Protein AF-0000000084545306 (afdb_homodimer)

Nearest PDB structures (foldseek):
  5b0b-assembly2_B  TM=5.142E-01  e=1.068E-02  Cannabis sativa
  6fxd-assembly1_A-2  TM=4.824E-01  e=6.429E-02  Pseudomonas fluorescens
  6czl-assembly1_F  TM=3.382E-01  e=2.808E-01  Medicago truncatula
  6u9d-assembly1_O  TM=5.603E-01  e=3.888E+00  Saccharomyces cerevisiae
  5ypw-assembly3_E  TM=4.973E-01  e=6.866E-02  Escherichia coli O157:H7

Solvent-accessible surface area (backbone atoms only — not comparable to full-atom values): 9246 Å² total; per-residue (Å²): 84,39,36,40,30,43,25,39,70,71,54,56,66,69,59,42,52,52,52,48,51,50,39,74,74,54,48,56,83,70,49,44,81,75,44,51,32,38,37,54,67,99,37,43,27,41,39,33,31,32,18,85,41,71,72,51,46,44,49,53,53,62,74,40,46,86,35,38,44,76,51,74,27,48,36,43,47,44,70,58,50,33,54,73,72,72,99,83,39,36,42,30,43,25,39,71,70,55,57,66,70,61,44,52,54,52,49,51,49,40,73,75,55,50,54,81,71,49,44,81,75,45,52,31,38,37,54,68,98,37,45,26,40,41,32,30,33,18,85,41,72,72,50,46,46,49,53,52,63,74,40,45,87,35,35,44,76,50,73,27,49,36,43,47,45,71,58,50,35,54,73,71,70,98

Structure (mmCIF, N/CA/C/O backbone):
data_AF-0000000084545306-model_v1
#
loop_
_entity.id
_entity.type
_entity.pdbx_description
1 polymer 'GYD family protein'
#
loop_
_atom_site.group_PDB
_atom_site.id
_atom_site.type_symbol
_atom_site.label_atom_id
_atom_site.label_alt_id
_atom_site.label_comp_id
_atom_site.label_asym_id
_atom_site.label_entity_id
_atom_site.label_seq_id
_atom_site.pdbx_PDB_ins_code
_atom_site.Cartn_x
_atom_site.Cartn_y
_atom_site.Cartn_z
_atom_site.occupancy
_atom_site.B_iso_or_equiv
_atom_site.auth_seq_id
_atom_site.auth_comp_id
_atom_site.auth_asym_id
_atom_site.auth_atom_id
_atom_site.pdbx_PDB_model_num
ATOM 1 N N . MET A 1 1 ? 14.352 4.738 -4.109 1 97.75 1 MET A N 1
ATOM 2 C CA . MET A 1 1 ? 12.977 5.23 -4.18 1 97.75 1 MET A CA 1
ATOM 3 C C . MET A 1 1 ? 11.992 4.133 -3.793 1 97.75 1 MET A C 1
ATOM 5 O O . MET A 1 1 ? 12.25 2.951 -4.02 1 97.75 1 MET A O 1
ATOM 9 N N . ILE A 1 2 ? 10.898 4.57 -3.139 1 98.81 2 ILE A N 1
ATOM 10 C CA . ILE A 1 2 ? 9.836 3.627 -2.799 1 98.81 2 ILE A CA 1
ATOM 11 C C . ILE A 1 2 ? 8.711 3.715 -3.83 1 98.81 2 ILE A C 1
ATOM 13 O O . ILE A 1 2 ? 8.344 4.809 -4.258 1 98.81 2 ILE A O 1
ATOM 17 N N . PHE A 1 3 ? 8.156 2.5 -4.223 1 98.81 3 PHE A N 1
ATOM 18 C CA . PHE A 1 3 ? 7.039 2.383 -5.156 1 98.81 3 PHE A CA 1
ATOM 19 C C . PHE A 1 3 ? 5.926 1.528 -4.562 1 98.81 3 PHE A C 1
ATOM 21 O O . PHE A 1 3 ? 6.191 0.555 -3.854 1 98.81 3 PHE A O 1
ATOM 28 N N . ILE A 1 4 ? 4.723 1.965 -4.863 1 98.94 4 ILE A N 1
ATOM 29 C CA . ILE A 1 4 ? 3.539 1.192 -4.496 1 98.94 4 ILE A CA 1
ATOM 30 C C . ILE A 1 4 ? 2.736 0.853 -5.75 1 98.94 4 ILE A C 1
ATOM 32 O O . ILE A 1 4 ? 2.27 1.749 -6.457 1 98.94 4 ILE A O 1
ATOM 36 N N . SER A 1 5 ? 2.572 -0.398 -6.008 1 98.75 5 SER A N 1
ATOM 37 C CA . SER A 1 5 ? 1.84 -0.855 -7.188 1 98.75 5 SER A CA 1
ATOM 38 C C . SER A 1 5 ? 0.522 -1.518 -6.797 1 98.75 5 SER A C 1
ATOM 40 O O . SER A 1 5 ? 0.513 -2.508 -6.062 1 98.75 5 SER A O 1
ATOM 42 N N . MET A 1 6 ? -0.543 -0.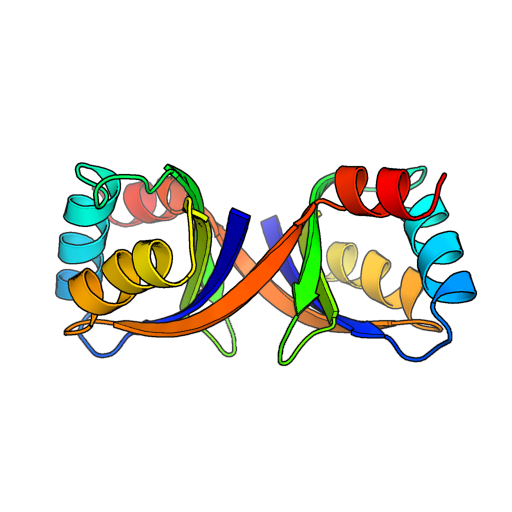914 -7.297 1 98.56 6 MET A N 1
ATOM 43 C CA . MET A 1 6 ? -1.831 -1.602 -7.293 1 98.56 6 MET A CA 1
ATOM 44 C C . MET A 1 6 ? -1.941 -2.559 -8.477 1 98.56 6 MET A C 1
ATOM 46 O O . MET A 1 6 ? -1.688 -2.172 -9.617 1 98.56 6 MET A O 1
ATOM 50 N N . ILE A 1 7 ? -2.4 -3.785 -8.227 1 98.56 7 ILE A N 1
ATOM 51 C CA . ILE A 1 7 ? -2.232 -4.832 -9.234 1 98.56 7 ILE A CA 1
ATOM 52 C C . ILE A 1 7 ? -3.574 -5.508 -9.5 1 98.56 7 ILE A C 1
ATOM 54 O O . ILE A 1 7 ? -4.332 -5.789 -8.57 1 98.56 7 ILE A O 1
ATOM 58 N N . LYS A 1 8 ? -3.865 -5.664 -10.742 1 98.44 8 LYS A N 1
ATOM 59 C CA . LYS A 1 8 ? -4.949 -6.535 -11.188 1 98.44 8 LYS A CA 1
ATOM 60 C C . LYS A 1 8 ? -4.402 -7.785 -11.875 1 98.44 8 LYS A C 1
ATOM 62 O O . LYS A 1 8 ? -3.498 -7.699 -12.703 1 98.44 8 LYS A O 1
ATOM 67 N N . PHE A 1 9 ? -5.004 -8.891 -11.508 1 98.19 9 PHE A N 1
ATOM 68 C CA . PHE A 1 9 ? -4.598 -10.133 -12.148 1 98.19 9 PHE A CA 1
ATOM 69 C C . PHE A 1 9 ? -5.281 -10.289 -13.508 1 98.19 9 PHE A C 1
ATOM 71 O O . PHE A 1 9 ? -6.469 -9.984 -13.648 1 98.19 9 PHE A O 1
ATOM 78 N N . LYS A 1 10 ? -4.52 -10.797 -14.461 1 97.12 10 LYS A N 1
ATOM 79 C CA . LYS A 1 10 ? -5.02 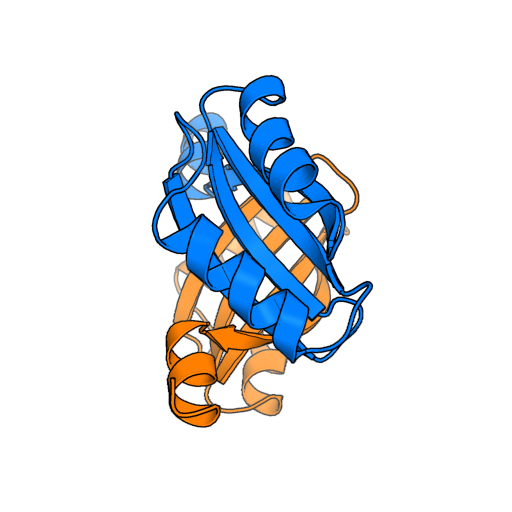-11.016 -15.82 1 97.12 10 LYS A CA 1
ATOM 80 C C . LYS A 1 10 ? -5.355 -12.492 -16.047 1 97.12 10 LYS A C 1
ATOM 82 O O . LYS A 1 10 ? -6.074 -12.836 -16.984 1 97.12 10 LYS A O 1
ATOM 87 N N . LYS A 1 11 ? -4.77 -13.367 -15.242 1 93.56 11 LYS A N 1
ATOM 88 C CA . LYS A 1 11 ? -4.863 -14.805 -15.477 1 93.56 11 LYS A CA 1
ATOM 89 C C . LYS A 1 11 ? -5.391 -15.531 -14.242 1 93.56 11 LYS A C 1
ATOM 91 O O . LYS A 1 11 ? -5.727 -14.898 -13.234 1 93.56 11 LYS A O 1
ATOM 96 N N . LYS A 1 12 ? -5.359 -16.859 -14.477 1 92.88 12 LYS A N 1
ATOM 97 C CA . LYS A 1 12 ? -5.844 -17.703 -13.383 1 92.88 12 LYS A CA 1
ATOM 98 C C . LYS A 1 12 ? -4.906 -17.641 -12.188 1 92.88 12 LYS A C 1
ATOM 100 O O . LYS A 1 12 ? -3.707 -17.406 -12.336 1 92.88 12 LYS A O 1
ATOM 105 N N . THR A 1 13 ? -5.453 -17.891 -11.062 1 92.19 13 THR A N 1
ATOM 106 C CA . THR A 1 13 ? -4.754 -17.812 -9.781 1 92.19 13 THR A CA 1
ATOM 107 C C . THR A 1 13 ? -3.471 -18.641 -9.82 1 92.19 13 THR A C 1
ATOM 109 O O . THR A 1 13 ? -2.432 -18.219 -9.32 1 92.19 13 THR A O 1
ATOM 112 N N . LYS A 1 14 ? -3.479 -19.828 -10.445 1 92.69 14 LYS A N 1
ATOM 113 C CA . LYS A 1 14 ? -2.301 -20.688 -10.5 1 92.69 14 LYS A CA 1
ATOM 114 C C . LYS A 1 14 ? -1.139 -20 -11.203 1 92.69 14 LYS A C 1
ATOM 116 O O . LYS A 1 14 ? 0.003 -20.062 -10.742 1 92.69 14 LYS A O 1
ATOM 121 N N . ASP A 1 15 ? -1.357 -19.328 -12.297 1 95.69 15 ASP A N 1
ATOM 122 C CA . ASP A 1 15 ? -0.329 -18.594 -13.031 1 95.69 15 ASP A CA 1
ATOM 123 C C . ASP A 1 15 ? 0.183 -17.406 -12.227 1 95.69 15 ASP A C 1
ATOM 125 O O . ASP A 1 15 ? 1.382 -17.125 -12.227 1 95.69 15 ASP A O 1
ATOM 129 N N . VAL A 1 16 ? -0.709 -16.734 -11.555 1 95.81 16 VAL A N 1
ATOM 130 C CA . VAL A 1 16 ? -0.362 -15.594 -10.727 1 95.81 16 VAL A CA 1
ATOM 131 C C . VAL A 1 16 ? 0.542 -16.047 -9.578 1 95.81 16 VAL A C 1
ATOM 133 O O . VAL A 1 16 ? 1.579 -15.43 -9.32 1 95.81 16 VAL A O 1
ATOM 136 N N . VAL A 1 17 ? 0.2 -17.125 -8.961 1 95.5 17 VAL A N 1
ATOM 137 C CA . VAL A 1 17 ? 0.96 -17.656 -7.828 1 95.5 17 VAL A CA 1
ATOM 138 C C . VAL A 1 17 ? 2.359 -18.047 -8.289 1 95.5 17 VAL A C 1
ATOM 140 O O . VAL A 1 17 ? 3.354 -17.719 -7.645 1 95.5 17 VAL A O 1
ATOM 143 N N . GLU A 1 18 ? 2.5 -18.703 -9.367 1 94.69 18 GLU A N 1
ATOM 144 C CA . GLU A 1 18 ? 3.787 -19.156 -9.891 1 94.69 18 GLU A CA 1
ATOM 145 C C . GLU A 1 18 ? 4.68 -17.969 -10.25 1 94.69 18 GLU A C 1
ATOM 147 O O . GLU A 1 18 ? 5.855 -17.938 -9.891 1 94.69 18 GLU A O 1
ATOM 152 N N . SER A 1 19 ? 4.148 -17.031 -10.938 1 95.56 19 SER A N 1
ATOM 153 C CA . SER A 1 19 ? 4.895 -15.828 -11.312 1 95.56 19 SER A CA 1
ATOM 154 C C . SER A 1 19 ? 5.328 -15.039 -10.078 1 95.56 19 SER A C 1
ATOM 156 O O . SER A 1 19 ? 6.473 -14.602 -9.984 1 95.56 19 SER A O 1
ATOM 158 N N . GLY A 1 20 ? 4.391 -14.883 -9.156 1 95.5 20 GLY A N 1
ATOM 159 C CA . GLY A 1 20 ? 4.719 -14.211 -7.91 1 95.5 20 GLY A CA 1
ATOM 160 C C . GLY A 1 20 ? 5.855 -14.875 -7.152 1 95.5 20 GLY A C 1
ATOM 161 O O . GLY A 1 20 ? 6.773 -14.195 -6.684 1 95.5 20 GLY A O 1
ATOM 162 N N . LYS A 1 21 ? 5.777 -16.172 -7.078 1 94.56 21 LYS A N 1
ATOM 163 C CA . LYS A 1 21 ? 6.82 -16.938 -6.395 1 94.56 21 LYS A CA 1
ATOM 164 C C . LYS A 1 21 ? 8.18 -16.688 -7.043 1 94.56 21 LYS A C 1
ATOM 166 O O . LYS A 1 21 ? 9.18 -16.484 -6.344 1 94.56 21 LYS A O 1
ATOM 171 N N . GLU A 1 22 ? 8.234 -16.812 -8.258 1 95.25 22 GLU A N 1
ATOM 172 C CA . GLU A 1 22 ? 9.477 -16.594 -8.992 1 95.25 22 GLU A CA 1
ATOM 173 C C . GLU A 1 22 ? 10.039 -15.203 -8.727 1 95.25 22 GLU A C 1
ATOM 175 O O . GLU A 1 22 ? 11.234 -15.039 -8.469 1 95.25 22 GLU A O 1
ATOM 180 N N . ILE A 1 23 ? 9.227 -14.172 -8.742 1 96.25 23 ILE A N 1
ATOM 181 C CA . ILE A 1 23 ? 9.641 -12.789 -8.562 1 96.25 23 ILE A CA 1
ATOM 182 C C . ILE A 1 23 ? 10.164 -12.586 -7.141 1 96.25 23 ILE A C 1
ATOM 184 O O . ILE A 1 23 ? 11.195 -11.945 -6.938 1 96.25 23 ILE A O 1
ATOM 188 N N . MET A 1 24 ? 9.453 -13.164 -6.172 1 94.5 24 MET A N 1
ATOM 189 C CA . MET A 1 24 ? 9.859 -13.016 -4.781 1 94.5 24 MET A CA 1
ATOM 190 C C . MET A 1 24 ? 11.203 -13.703 -4.531 1 94.5 24 MET A C 1
ATOM 192 O O . MET A 1 24 ? 12.008 -13.227 -3.729 1 94.5 24 MET A O 1
ATOM 196 N N . LYS A 1 25 ? 11.406 -14.781 -5.238 1 95.06 25 LYS A N 1
ATOM 197 C CA . LYS A 1 25 ? 12.648 -15.531 -5.082 1 95.06 25 LYS A CA 1
ATOM 198 C C . LYS A 1 25 ? 13.797 -14.844 -5.816 1 95.06 25 LYS A C 1
ATOM 200 O O . LYS A 1 25 ? 14.938 -14.836 -5.336 1 95.06 25 LYS A O 1
ATOM 205 N N . ASN A 1 26 ? 13.469 -14.297 -6.957 1 96.56 26 ASN A N 1
ATOM 206 C CA . ASN A 1 26 ? 14.469 -13.656 -7.809 1 96.56 26 ASN A CA 1
ATOM 207 C C . ASN A 1 26 ? 13.984 -12.297 -8.32 1 96.56 26 ASN A C 1
ATOM 209 O O . ASN A 1 26 ? 13.789 -12.117 -9.523 1 96.56 26 ASN A O 1
ATOM 213 N N . PRO A 1 27 ? 13.875 -11.352 -7.441 1 97.06 27 PRO A N 1
ATOM 214 C CA . PRO A 1 27 ? 13.445 -10.047 -7.941 1 97.06 27 PRO A CA 1
ATOM 215 C C . PRO A 1 27 ? 14.414 -9.461 -8.969 1 97.06 27 PRO A C 1
ATOM 217 O O . PRO A 1 27 ? 15.602 -9.797 -8.969 1 97.06 27 PRO A O 1
ATOM 220 N N . PRO A 1 28 ? 13.891 -8.648 -9.852 1 97.06 28 PRO A N 1
ATOM 221 C CA . PRO A 1 28 ? 14.828 -7.992 -10.766 1 97.06 28 PRO A CA 1
ATOM 222 C C . PRO A 1 28 ? 15.945 -7.246 -10.039 1 97.06 28 PRO A C 1
ATOM 224 O O . PRO A 1 28 ? 15.758 -6.812 -8.898 1 97.06 28 PRO A O 1
ATOM 227 N N . SER A 1 29 ? 17 -7.145 -10.734 1 95.56 29 SER A N 1
ATOM 228 C CA . SER A 1 29 ? 18.156 -6.48 -10.133 1 95.56 29 SER A CA 1
ATOM 229 C C . SER A 1 29 ? 17.797 -5.086 -9.641 1 95.56 29 SER A C 1
ATOM 231 O O . SER A 1 29 ? 17.125 -4.324 -10.344 1 95.56 29 SER A O 1
ATOM 233 N N . GLY A 1 30 ? 18.203 -4.801 -8.391 1 96.88 30 GLY A N 1
ATOM 234 C CA . GLY A 1 30 ? 18.016 -3.475 -7.82 1 96.88 30 GLY A CA 1
ATOM 235 C C . GLY A 1 30 ? 16.703 -3.324 -7.09 1 96.88 30 GLY A C 1
ATOM 236 O O . GLY A 1 30 ? 16.469 -2.328 -6.398 1 96.88 30 GLY A O 1
ATOM 237 N N . ILE A 1 31 ? 15.859 -4.34 -7.199 1 98.25 31 ILE A N 1
ATOM 238 C CA . ILE A 1 31 ? 14.547 -4.25 -6.562 1 98.25 31 ILE A CA 1
ATOM 239 C C . ILE A 1 31 ? 14.586 -4.938 -5.203 1 98.25 31 ILE A C 1
ATOM 241 O O . ILE A 1 31 ? 15.07 -6.066 -5.082 1 98.25 31 ILE A O 1
ATOM 245 N N . LYS A 1 32 ? 14.133 -4.246 -4.195 1 98.25 32 LYS A N 1
ATOM 246 C CA . LYS A 1 32 ? 13.922 -4.797 -2.859 1 98.25 32 LYS A CA 1
ATOM 247 C C . LYS A 1 32 ? 12.445 -4.793 -2.49 1 98.25 32 LYS A C 1
ATOM 249 O O . LYS A 1 32 ? 11.828 -3.729 -2.398 1 98.25 32 LYS A O 1
ATOM 254 N N . ILE A 1 33 ? 11.922 -5.938 -2.203 1 98 33 ILE A N 1
ATOM 255 C CA . ILE A 1 33 ? 10.516 -6.062 -1.838 1 98 33 ILE A CA 1
ATOM 256 C C . ILE A 1 33 ? 10.336 -5.703 -0.365 1 98 33 ILE A C 1
ATOM 258 O O . ILE A 1 33 ? 11.016 -6.25 0.503 1 98 33 ILE A O 1
ATOM 262 N N . VAL A 1 34 ? 9.461 -4.816 -0.085 1 97.44 34 VAL A N 1
ATOM 263 C CA . VAL A 1 34 ? 9.18 -4.359 1.271 1 97.44 34 VAL A CA 1
ATOM 264 C C . VAL A 1 34 ? 7.949 -5.082 1.813 1 97.44 34 VAL A C 1
ATOM 266 O O . VAL A 1 34 ? 7.918 -5.477 2.982 1 97.44 34 VAL A O 1
ATOM 269 N N . GLY A 1 35 ? 6.953 -5.242 0.936 1 97.06 35 GLY A N 1
ATOM 270 C CA . GLY A 1 35 ? 5.734 -5.934 1.332 1 97.06 35 GLY A CA 1
ATOM 271 C C . GLY A 1 35 ? 4.871 -6.344 0.153 1 97.06 35 GLY A C 1
ATOM 272 O O . GLY A 1 35 ? 4.785 -5.621 -0.842 1 97.06 35 GLY A O 1
ATOM 273 N N . THR A 1 36 ? 4.293 -7.465 0.238 1 98.06 36 THR A N 1
ATOM 274 C CA . THR A 1 36 ? 3.348 -7.965 -0.753 1 98.06 36 THR A CA 1
ATOM 275 C C . THR A 1 36 ? 2.059 -8.43 -0.084 1 98.06 36 THR A C 1
ATOM 277 O O . THR A 1 36 ? 2.098 -9.203 0.879 1 98.06 36 THR A O 1
ATOM 280 N N . TYR A 1 37 ? 0.978 -7.988 -0.676 1 98.5 37 TYR A N 1
ATOM 281 C CA . TYR A 1 37 ? -0.334 -8.25 -0.098 1 98.5 37 TYR A CA 1
ATOM 282 C C . TYR A 1 37 ? -1.327 -8.68 -1.173 1 98.5 37 TYR A C 1
ATOM 284 O O . TYR A 1 37 ? -1.322 -8.133 -2.281 1 98.5 37 TYR A O 1
ATOM 292 N N . TRP A 1 38 ? -2.182 -9.594 -0.812 1 98.5 38 TRP A N 1
ATOM 293 C CA . TRP A 1 38 ? -3.4 -9.852 -1.572 1 98.5 38 TRP A CA 1
ATOM 294 C C . TRP A 1 38 ? -4.574 -9.07 -0.994 1 98.5 38 TRP A C 1
ATOM 296 O O . TRP A 1 38 ? -4.707 -8.945 0.226 1 98.5 38 TRP A O 1
ATOM 306 N N . THR A 1 39 ? -5.441 -8.57 -1.87 1 98.44 39 THR A N 1
ATOM 307 C CA . THR A 1 39 ? -6.469 -7.672 -1.354 1 98.44 39 THR A CA 1
ATOM 308 C C . THR A 1 39 ? -7.844 -8.07 -1.88 1 98.44 39 THR A C 1
ATOM 310 O O . THR A 1 39 ? -7.949 -8.797 -2.867 1 98.44 39 THR A O 1
ATOM 313 N N . LEU A 1 40 ? -8.852 -7.664 -1.128 1 97.06 40 LEU A N 1
ATOM 314 C CA . LEU A 1 40 ? -10.234 -7.652 -1.577 1 97.06 40 LEU A CA 1
ATOM 315 C C . LEU A 1 40 ? -10.711 -6.227 -1.85 1 97.06 40 LEU A C 1
ATOM 317 O O . LEU A 1 40 ? -10.594 -5.355 -0.986 1 97.06 40 LEU A O 1
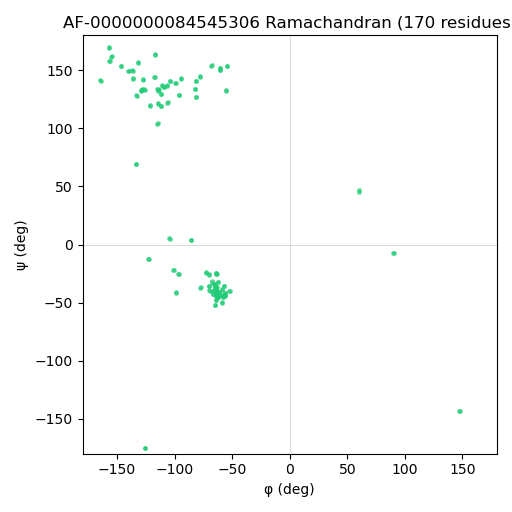ATOM 321 N N . GLY A 1 41 ? -11.133 -6 -3.061 1 94.69 41 GLY A N 1
ATOM 322 C CA . GLY A 1 41 ? -11.555 -4.664 -3.445 1 94.69 41 GLY A CA 1
ATOM 323 C C . GLY A 1 41 ? -11.281 -4.352 -4.906 1 94.69 41 GLY A C 1
ATOM 324 O O . GLY A 1 41 ? -11.391 -5.227 -5.766 1 94.69 41 GLY A O 1
ATOM 325 N N . LYS A 1 42 ? -10.914 -3.117 -5.125 1 95.81 42 LYS A N 1
ATOM 326 C CA . LYS A 1 42 ? -10.734 -2.658 -6.496 1 95.81 42 LYS A CA 1
ATOM 327 C C . LYS A 1 42 ? -9.547 -3.35 -7.156 1 95.81 42 LYS A C 1
ATOM 329 O O . LYS A 1 42 ? -9.531 -3.555 -8.375 1 95.81 42 LYS A O 1
ATOM 334 N N . PHE A 1 43 ? -8.555 -3.68 -6.391 1 98 43 PHE A N 1
ATOM 335 C CA . PHE A 1 43 ? -7.355 -4.359 -6.875 1 98 43 PHE A CA 1
ATOM 336 C C . PHE A 1 43 ? -7.211 -5.73 -6.227 1 98 43 PHE A C 1
ATOM 338 O O . PHE A 1 43 ? -7.875 -6.027 -5.234 1 98 43 PHE A O 1
ATOM 345 N N . ASP A 1 44 ? -6.375 -6.508 -6.832 1 98.38 44 ASP A N 1
ATOM 346 C CA . ASP A 1 44 ? -6.211 -7.879 -6.359 1 98.38 44 ASP A CA 1
ATOM 347 C C . ASP A 1 44 ? -4.996 -7.996 -5.441 1 98.38 44 ASP A C 1
ATOM 349 O O . ASP A 1 44 ? -4.945 -8.875 -4.582 1 98.38 44 ASP A O 1
ATOM 353 N N . ALA A 1 45 ? -4.07 -7.102 -5.637 1 98.62 45 ALA A N 1
ATOM 354 C CA . ALA A 1 45 ? -2.861 -7.113 -4.816 1 98.62 45 ALA A CA 1
ATOM 355 C C . ALA A 1 45 ? -2.236 -5.723 -4.742 1 98.62 45 ALA A C 1
ATOM 357 O O . ALA A 1 45 ? -2.561 -4.848 -5.551 1 98.62 45 ALA A O 1
ATOM 358 N N . VAL A 1 46 ? -1.411 -5.566 -3.781 1 98.81 46 VAL A N 1
ATOM 359 C CA . VAL A 1 46 ? -0.562 -4.387 -3.641 1 98.81 46 VAL A CA 1
ATOM 360 C C . VAL A 1 46 ? 0.869 -4.816 -3.322 1 98.81 46 VAL A C 1
ATOM 362 O O . VAL A 1 46 ? 1.093 -5.637 -2.428 1 98.81 46 VAL A O 1
ATOM 365 N N . TRP A 1 47 ? 1.793 -4.316 -4.074 1 98.75 47 TRP A N 1
ATOM 366 C CA . TRP A 1 47 ? 3.213 -4.523 -3.811 1 98.75 47 TRP A CA 1
ATOM 367 C C . TRP A 1 47 ? 3.898 -3.211 -3.445 1 98.75 47 TRP A C 1
ATOM 369 O O . TRP A 1 47 ? 3.658 -2.182 -4.082 1 98.75 47 TRP A O 1
ATOM 379 N N . ILE A 1 48 ? 4.652 -3.232 -2.412 1 98.81 48 ILE A N 1
ATOM 380 C CA . ILE A 1 48 ? 5.531 -2.141 -2.002 1 98.81 48 ILE A CA 1
ATOM 381 C C . ILE A 1 48 ? 6.988 -2.557 -2.176 1 98.81 48 ILE A C 1
ATOM 383 O O . ILE A 1 48 ? 7.398 -3.623 -1.711 1 98.81 48 ILE A O 1
ATOM 387 N N . TYR A 1 49 ? 7.773 -1.713 -2.842 1 98.75 49 TYR A N 1
ATOM 388 C CA . TYR A 1 49 ? 9.148 -2.115 -3.129 1 98.75 49 TYR A CA 1
ATOM 389 C C . TYR A 1 49 ? 10.031 -0.898 -3.352 1 98.75 49 TYR A C 1
ATOM 391 O O . TYR A 1 49 ? 9.539 0.203 -3.605 1 98.75 49 TYR A O 1
ATOM 399 N N . GLU A 1 50 ? 11.289 -1.18 -3.152 1 98.81 50 GLU A N 1
ATOM 400 C CA . GLU A 1 50 ? 12.305 -0.164 -3.414 1 98.81 50 GLU A CA 1
ATOM 401 C C . GLU A 1 50 ? 13.039 -0.441 -4.723 1 98.81 50 GLU A C 1
ATOM 403 O O . GLU A 1 50 ? 13.297 -1.597 -5.062 1 98.81 50 GLU A O 1
ATOM 408 N N . ALA A 1 51 ? 13.336 0.561 -5.461 1 98.69 51 ALA A N 1
ATOM 409 C CA . ALA A 1 51 ? 14.141 0.535 -6.684 1 98.69 51 ALA A CA 1
ATOM 410 C C . ALA A 1 51 ? 14.953 1.819 -6.832 1 98.69 51 ALA A C 1
ATOM 412 O O . ALA A 1 51 ? 14.531 2.883 -6.367 1 98.69 51 ALA A O 1
ATOM 413 N N . PRO A 1 52 ? 16.062 1.736 -7.523 1 98.31 52 PRO A N 1
ATOM 414 C CA . PRO A 1 52 ? 16.906 2.926 -7.641 1 98.31 52 PRO A CA 1
ATOM 415 C C . PRO A 1 52 ? 16.281 4.012 -8.516 1 98.31 52 PRO A C 1
ATOM 417 O O . PRO A 1 52 ? 16.625 5.191 -8.383 1 98.31 52 PRO A O 1
ATOM 420 N N . SER A 1 53 ? 15.367 3.652 -9.492 1 98.06 53 SER A N 1
ATOM 421 C CA . SER A 1 53 ? 14.742 4.586 -10.43 1 98.06 53 SER A CA 1
ATOM 422 C C . SER A 1 53 ? 13.43 4.035 -10.961 1 98.06 53 SER A C 1
ATOM 424 O O . SER A 1 53 ? 13.102 2.865 -10.75 1 98.06 53 SER A O 1
ATOM 426 N N . GLU A 1 54 ? 12.695 4.922 -11.633 1 97.69 54 GLU A N 1
ATOM 427 C CA . GLU A 1 54 ? 11.461 4.496 -12.297 1 97.69 54 GLU A CA 1
ATOM 428 C C . GLU A 1 54 ? 11.742 3.406 -13.328 1 97.69 54 GLU A C 1
ATOM 430 O O . GLU A 1 54 ? 10.945 2.484 -13.5 1 97.69 54 GLU A O 1
ATOM 435 N N . LYS A 1 55 ? 12.898 3.639 -13.992 1 97.25 55 LYS A N 1
ATOM 436 C CA . LYS A 1 55 ? 13.273 2.643 -14.992 1 97.25 55 LYS A CA 1
ATOM 437 C C . LYS A 1 55 ? 13.492 1.276 -14.352 1 97.25 55 LYS A C 1
ATOM 439 O O . LYS A 1 55 ? 13.047 0.257 -14.875 1 97.25 55 LYS A O 1
ATOM 444 N N . ASP A 1 56 ? 14.109 1.273 -13.219 1 98.19 56 ASP A N 1
ATOM 445 C CA . ASP A 1 56 ? 14.352 0.018 -12.516 1 98.19 56 ASP A CA 1
ATOM 446 C C . ASP A 1 56 ? 13.047 -0.566 -11.977 1 98.19 56 ASP A C 1
ATOM 448 O 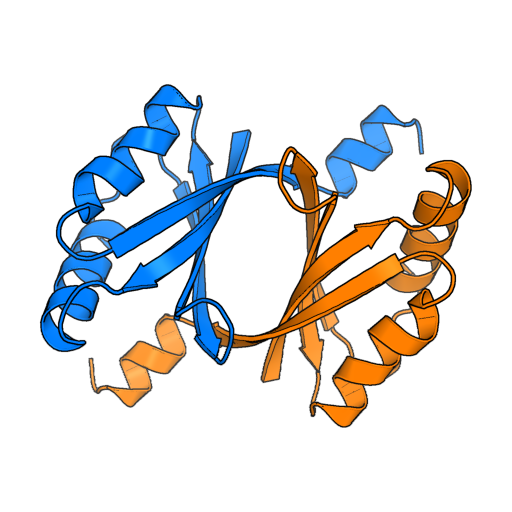O . ASP A 1 56 ? 12.852 -1.783 -11.984 1 98.19 56 ASP A O 1
ATOM 452 N N . ALA A 1 57 ? 12.172 0.294 -11.555 1 98.25 57 ALA A N 1
ATOM 453 C CA . ALA A 1 57 ? 10.875 -0.15 -11.062 1 98.25 57 ALA A CA 1
ATOM 454 C C . ALA A 1 57 ? 10.062 -0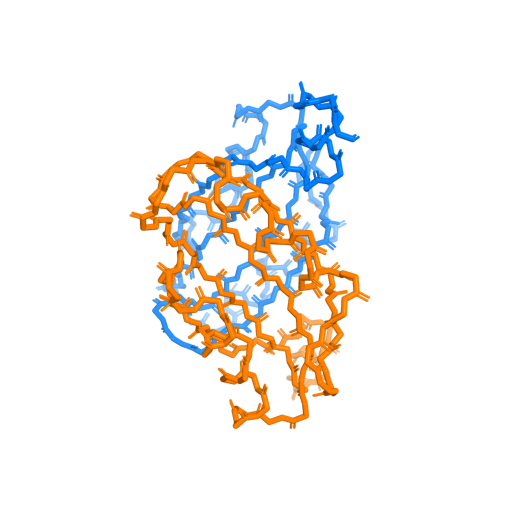.816 -12.164 1 98.25 57 ALA A C 1
ATOM 456 O O . ALA A 1 57 ? 9.352 -1.792 -11.922 1 98.25 57 ALA A O 1
ATOM 457 N N . MET A 1 58 ? 10.18 -0.295 -13.344 1 97.88 58 MET A N 1
ATOM 458 C CA . MET A 1 58 ? 9.398 -0.793 -14.477 1 97.88 58 MET A CA 1
ATOM 459 C C . MET A 1 58 ? 9.766 -2.238 -14.797 1 97.88 58 MET A C 1
ATOM 461 O O . MET A 1 58 ? 8.953 -2.984 -15.344 1 97.88 58 MET A O 1
ATOM 465 N N . LYS A 1 59 ? 11.031 -2.656 -14.422 1 97.69 59 LYS A N 1
ATOM 466 C CA . LYS A 1 59 ? 11.461 -4.027 -14.688 1 97.69 59 LYS A CA 1
ATOM 467 C C . LYS A 1 59 ? 10.516 -5.035 -14.047 1 97.69 59 LYS A C 1
ATOM 469 O O . LYS A 1 59 ? 10.258 -6.098 -14.609 1 97.69 59 LYS A O 1
ATOM 474 N N . LEU A 1 60 ? 10.016 -4.676 -12.906 1 98.06 60 LEU A N 1
ATOM 475 C CA . LEU A 1 60 ? 9.109 -5.562 -12.188 1 98.06 60 LEU A CA 1
ATOM 476 C C . LEU A 1 60 ? 7.82 -5.773 -12.969 1 98.06 60 LEU A C 1
ATOM 478 O O . LEU A 1 60 ? 7.398 -6.914 -13.18 1 98.06 60 LEU A O 1
ATOM 482 N N . SER A 1 61 ? 7.164 -4.676 -13.391 1 97.5 61 SER A N 1
ATOM 483 C CA . SER A 1 61 ? 5.906 -4.777 -14.125 1 97.5 61 SER A CA 1
ATOM 484 C C . SER A 1 61 ? 6.109 -5.461 -15.477 1 97.5 61 SER A C 1
ATOM 486 O O . SER A 1 61 ? 5.227 -6.184 -15.945 1 97.5 61 SER A O 1
ATOM 488 N N . VAL A 1 62 ? 7.301 -5.195 -16.125 1 97.19 62 VAL A N 1
ATOM 489 C CA . VAL A 1 62 ? 7.605 -5.844 -17.391 1 97.19 62 VAL A CA 1
ATOM 490 C C . VAL A 1 62 ? 7.727 -7.355 -17.188 1 97.19 62 VAL A C 1
ATOM 492 O O . VAL A 1 62 ? 7.156 -8.141 -17.938 1 97.19 62 VAL A O 1
ATOM 495 N N . MET A 1 63 ? 8.422 -7.746 -16.109 1 97.06 63 MET A N 1
ATOM 496 C CA . MET A 1 63 ? 8.641 -9.156 -15.797 1 97.06 63 MET A CA 1
ATOM 497 C C . MET A 1 63 ? 7.316 -9.867 -15.531 1 97.06 63 MET A C 1
ATOM 499 O O . MET A 1 63 ? 7.148 -11.031 -15.906 1 97.06 63 MET A O 1
ATOM 503 N N . ALA A 1 64 ? 6.367 -9.172 -14.992 1 97.31 64 ALA A N 1
ATOM 504 C CA . ALA A 1 64 ? 5.121 -9.797 -14.555 1 97.31 64 ALA A CA 1
ATOM 505 C C . ALA A 1 64 ? 3.984 -9.484 -15.523 1 97.31 64 ALA A C 1
ATOM 507 O O . ALA A 1 64 ? 2.828 -9.836 -15.273 1 97.31 64 ALA A O 1
ATOM 508 N N . SER A 1 65 ? 4.207 -8.844 -16.625 1 96.94 65 SER A N 1
ATOM 509 C CA . SER A 1 65 ? 3.23 -8.18 -17.484 1 96.94 65 SER A CA 1
ATOM 510 C C . SER A 1 65 ? 2.252 -9.188 -18.078 1 96.94 65 SER A C 1
ATOM 512 O O . SER A 1 65 ? 1.133 -8.82 -18.453 1 96.94 65 SER A O 1
ATOM 514 N N . GLU A 1 66 ? 2.59 -10.438 -18.203 1 97.12 66 GLU A N 1
ATOM 515 C CA . GLU A 1 66 ? 1.718 -11.445 -18.797 1 97.12 66 GLU A CA 1
ATOM 516 C C . GLU A 1 66 ? 0.567 -11.805 -17.859 1 97.12 66 GLU A C 1
ATOM 518 O O . GLU A 1 66 ? -0.519 -12.172 -18.328 1 97.12 66 GLU A O 1
ATOM 523 N N . VAL A 1 67 ? 0.818 -11.57 -16.578 1 97.94 67 VAL A N 1
ATOM 524 C CA . VAL A 1 67 ? -0.143 -12.172 -15.664 1 97.94 67 VAL A CA 1
ATOM 525 C C . VAL A 1 67 ? -0.757 -11.094 -14.773 1 97.94 67 VAL A C 1
ATOM 527 O O . VAL A 1 67 ? -1.762 -11.336 -14.102 1 97.94 67 VAL A O 1
ATOM 530 N N . MET A 1 68 ? -0.156 -9.961 -14.805 1 98.19 68 MET A N 1
ATOM 531 C CA . MET A 1 68 ? -0.602 -8.891 -13.914 1 98.19 68 MET A CA 1
ATOM 532 C C . MET A 1 68 ? -0.592 -7.543 -14.641 1 98.19 68 MET A C 1
ATOM 534 O O . MET A 1 68 ? 0.261 -7.301 -15.492 1 98.19 68 MET A O 1
ATOM 538 N N . ARG A 1 69 ? -1.488 -6.656 -14.266 1 98.19 69 ARG A N 1
ATOM 539 C CA . ARG A 1 69 ? -1.504 -5.254 -14.664 1 98.19 69 ARG A CA 1
ATOM 540 C C . ARG A 1 69 ? -1.183 -4.348 -13.477 1 98.19 69 ARG A C 1
ATOM 542 O O . ARG A 1 69 ? -1.719 -4.535 -12.383 1 98.19 69 ARG A O 1
ATOM 549 N N . PHE A 1 70 ? -0.341 -3.363 -13.75 1 98.19 70 PHE A N 1
ATOM 550 C CA . PHE A 1 70 ? 0.184 -2.529 -12.68 1 98.19 70 PHE A CA 1
ATOM 551 C C . PHE A 1 70 ? -0.315 -1.096 -12.812 1 98.19 70 PHE A C 1
ATOM 553 O O . PHE A 1 70 ? -0.336 -0.541 -13.914 1 98.19 70 PHE A O 1
ATOM 560 N N . GLN A 1 71 ? -0.754 -0.53 -11.75 1 97.94 71 GLN A N 1
ATOM 561 C CA . GLN A 1 71 ? -0.829 0.911 -11.531 1 97.94 71 GLN A CA 1
ATOM 562 C C . GLN A 1 71 ? 0.105 1.349 -10.406 1 97.94 71 GLN A C 1
ATOM 564 O O . GLN A 1 71 ? -0.185 1.126 -9.227 1 97.94 71 GLN A O 1
ATOM 569 N N . THR A 1 72 ? 1.218 1.953 -10.797 1 98.44 72 THR A N 1
ATOM 570 C CA . THR A 1 72 ? 2.301 2.203 -9.852 1 98.44 72 THR A CA 1
ATOM 571 C C . THR A 1 72 ? 2.375 3.686 -9.492 1 98.44 72 THR A C 1
ATOM 573 O O . THR A 1 72 ? 2.246 4.547 -10.367 1 98.44 72 THR A O 1
ATOM 576 N N . MET A 1 73 ? 2.561 3.941 -8.234 1 98.5 73 MET A N 1
ATOM 577 C CA . MET A 1 73 ? 2.826 5.281 -7.715 1 98.5 73 MET A CA 1
ATOM 578 C C . MET A 1 73 ? 4.199 5.348 -7.051 1 98.5 73 MET A C 1
ATOM 580 O O . MET A 1 73 ? 4.633 4.387 -6.418 1 98.5 73 MET A O 1
ATOM 584 N N . THR A 1 74 ? 4.848 6.5 -7.215 1 98.5 74 THR A N 1
ATOM 585 C CA . THR A 1 74 ? 6.031 6.75 -6.402 1 98.5 74 THR A CA 1
ATOM 586 C C . THR A 1 74 ? 5.641 7.172 -4.988 1 98.5 74 THR A C 1
ATOM 588 O O . THR A 1 74 ? 4.648 7.875 -4.797 1 98.5 74 THR A O 1
ATOM 591 N N . ALA A 1 75 ? 6.457 6.73 -4.016 1 98.69 75 ALA A N 1
ATOM 592 C CA . ALA A 1 75 ? 6.109 6.973 -2.617 1 98.69 75 ALA A CA 1
ATOM 593 C C . ALA A 1 75 ? 7.328 7.43 -1.818 1 98.69 75 ALA A C 1
ATOM 595 O O . ALA A 1 75 ? 8.461 7.078 -2.146 1 98.69 75 ALA A O 1
ATOM 596 N N . VAL A 1 76 ? 7.074 8.219 -0.838 1 98.31 76 VAL A N 1
ATOM 597 C CA . VAL A 1 76 ? 8.047 8.641 0.165 1 98.31 76 VAL A CA 1
ATOM 598 C C . VAL A 1 76 ? 7.512 8.336 1.562 1 98.31 76 VAL A C 1
ATOM 600 O O . VAL A 1 76 ? 6.34 8.594 1.854 1 98.31 76 VAL A O 1
ATOM 603 N N . SER A 1 77 ? 8.398 7.73 2.4 1 97.5 77 SER A N 1
ATOM 604 C CA . SER A 1 77 ? 7.938 7.418 3.75 1 97.5 77 SER A CA 1
ATOM 605 C C . SER A 1 77 ? 7.52 8.68 4.496 1 97.5 77 SER A C 1
ATOM 607 O O . SER A 1 77 ? 8.086 9.758 4.277 1 97.5 77 SER A O 1
ATOM 609 N N . ARG A 1 78 ? 6.594 8.5 5.371 1 95.06 78 ARG A N 1
ATOM 610 C CA . ARG A 1 78 ? 6.176 9.633 6.191 1 95.06 78 ARG A CA 1
ATOM 611 C C . ARG A 1 78 ? 7.363 10.234 6.934 1 95.06 78 ARG A C 1
ATOM 613 O O . ARG A 1 78 ? 7.508 11.461 6.988 1 95.06 78 ARG A O 1
ATOM 620 N N . ASP A 1 79 ? 8.203 9.414 7.492 1 94.44 79 ASP A N 1
ATOM 621 C CA . ASP A 1 79 ? 9.359 9.898 8.234 1 94.44 79 ASP A CA 1
ATOM 622 C C . ASP A 1 79 ? 10.227 10.805 7.363 1 94.44 79 ASP A C 1
ATOM 624 O O . ASP A 1 79 ? 10.664 11.875 7.812 1 94.44 79 ASP A O 1
ATOM 628 N N . ASP A 1 80 ? 10.414 10.43 6.148 1 95.94 80 ASP A N 1
ATOM 629 C CA . ASP A 1 80 ? 11.227 11.227 5.238 1 95.94 80 ASP A CA 1
ATOM 630 C C . ASP A 1 80 ? 10.531 12.539 4.883 1 95.94 80 ASP A C 1
ATOM 632 O O . ASP A 1 80 ? 11.18 13.586 4.773 1 95.94 80 ASP A O 1
ATOM 636 N N . VAL A 1 81 ? 9.219 12.461 4.68 1 95.31 81 VAL A N 1
ATOM 637 C CA . VAL A 1 81 ? 8.469 13.672 4.352 1 95.31 81 VAL A CA 1
ATOM 638 C C . VAL A 1 81 ? 8.523 14.648 5.523 1 95.31 81 VAL A C 1
ATOM 640 O O . VAL A 1 81 ? 8.695 15.852 5.328 1 95.31 81 VAL A O 1
ATOM 643 N N . MET A 1 82 ? 8.422 14.117 6.711 1 92.94 82 MET A N 1
ATOM 644 C CA . MET A 1 82 ? 8.461 14.969 7.895 1 92.94 82 MET A CA 1
ATOM 645 C C . MET A 1 82 ? 9.82 15.664 8.016 1 92.94 82 MET A C 1
ATOM 647 O O . MET A 1 82 ? 9.891 16.828 8.398 1 92.94 82 MET A O 1
ATOM 651 N N . LYS A 1 83 ? 10.812 14.992 7.688 1 94.5 83 LYS A N 1
ATOM 652 C CA . LYS A 1 83 ? 12.148 15.594 7.684 1 94.5 83 LYS A CA 1
ATOM 653 C C . LYS A 1 83 ? 12.234 16.734 6.668 1 94.5 83 LYS A C 1
ATOM 655 O O . LYS A 1 83 ? 12.844 17.766 6.938 1 94.5 83 LYS A O 1
ATOM 660 N N . LEU A 1 84 ? 11.586 16.453 5.508 1 91.44 84 LEU A N 1
ATOM 661 C CA . LEU A 1 84 ? 11.594 17.438 4.434 1 91.44 84 LEU A CA 1
ATOM 662 C C . LEU A 1 84 ? 10.852 18.703 4.848 1 91.44 84 LEU A C 1
ATOM 664 O O . LEU A 1 84 ? 11.227 19.812 4.441 1 91.44 84 LEU A O 1
ATOM 668 N N . LEU A 1 85 ? 9.773 18.5 5.594 1 90.06 85 LEU A N 1
ATOM 669 C CA . LEU A 1 85 ? 8.93 19.609 6 1 90.06 85 LEU A CA 1
ATOM 670 C C . LEU A 1 85 ? 9.453 20.266 7.277 1 90.06 85 LEU A C 1
ATOM 672 O O . LEU A 1 85 ? 8.898 21.25 7.75 1 90.06 85 LEU A O 1
ATOM 676 N N . ASP A 1 86 ? 10.617 19.812 7.809 1 81.5 86 ASP A N 1
ATOM 677 C CA . ASP A 1 86 ? 11.266 20.297 9.023 1 81.5 86 ASP A CA 1
ATOM 678 C C . ASP A 1 86 ? 10.359 20.109 10.234 1 81.5 86 ASP A C 1
ATOM 680 O O . ASP A 1 86 ? 10.172 21.047 11.023 1 81.5 86 ASP A O 1
ATOM 684 N N . TYR A 1 87 ? 9.844 18.984 10.25 1 72.5 87 TYR A N 1
ATOM 685 C CA . TYR A 1 87 ? 9.039 18.594 11.406 1 72.5 87 TYR A CA 1
ATOM 686 C C . TYR A 1 87 ? 9.789 17.609 12.289 1 72.5 87 TYR A C 1
ATOM 688 O O . TYR A 1 87 ? 10.633 16.844 11.805 1 72.5 87 TYR A O 1
ATOM 696 N N . MET B 1 1 ? -6.48 -8.258 11.414 1 97.69 1 MET B N 1
ATOM 697 C CA . MET B 1 1 ? -6.66 -8.055 9.977 1 97.69 1 MET B CA 1
ATOM 698 C C . MET B 1 1 ? -5.789 -6.91 9.469 1 97.69 1 MET B C 1
ATOM 700 O O . MET B 1 1 ? -5.52 -5.961 10.211 1 97.69 1 MET B O 1
ATOM 704 N N . ILE B 1 2 ? -5.312 -7.074 8.211 1 98.81 2 ILE B N 1
ATOM 705 C CA . ILE B 1 2 ? -4.543 -6.004 7.59 1 98.81 2 ILE B CA 1
ATOM 706 C C . ILE B 1 2 ? -5.441 -5.199 6.648 1 98.81 2 ILE B C 1
ATOM 708 O O . ILE B 1 2 ? -6.258 -5.773 5.922 1 98.81 2 ILE B O 1
ATOM 712 N N . PHE B 1 3 ? -5.262 -3.814 6.68 1 98.81 3 PHE B N 1
ATOM 713 C CA . PHE B 1 3 ? -5.984 -2.885 5.816 1 98.81 3 PHE B CA 1
ATOM 714 C C . PHE B 1 3 ? -5.02 -1.97 5.078 1 98.81 3 PHE B C 1
ATOM 716 O O . PHE B 1 3 ? -3.994 -1.562 5.629 1 98.81 3 PHE B O 1
ATOM 723 N N . ILE B 1 4 ? -5.383 -1.721 3.852 1 98.88 4 ILE B N 1
ATOM 724 C CA . ILE B 1 4 ? -4.652 -0.75 3.043 1 98.88 4 ILE B CA 1
ATOM 725 C C . ILE B 1 4 ? -5.602 0.356 2.586 1 98.88 4 ILE B C 1
ATOM 727 O O . ILE B 1 4 ? -6.578 0.093 1.881 1 98.88 4 ILE B O 1
ATOM 731 N N . SER B 1 5 ? -5.32 1.561 2.955 1 98.75 5 SER B N 1
ATOM 732 C CA . SER B 1 5 ? -6.152 2.705 2.602 1 98.75 5 SER B CA 1
ATOM 733 C C . SER B 1 5 ? -5.441 3.629 1.621 1 98.75 5 SER B C 1
ATOM 735 O O . SER B 1 5 ? -4.363 4.148 1.921 1 98.75 5 SER B O 1
ATOM 737 N N . MET B 1 6 ? -6.066 3.77 0.469 1 98.56 6 MET B N 1
ATOM 738 C CA . MET B 1 6 ? -5.695 4.855 -0.432 1 98.56 6 MET B CA 1
ATOM 739 C C . MET B 1 6 ? -6.371 6.16 -0.015 1 98.56 6 MET 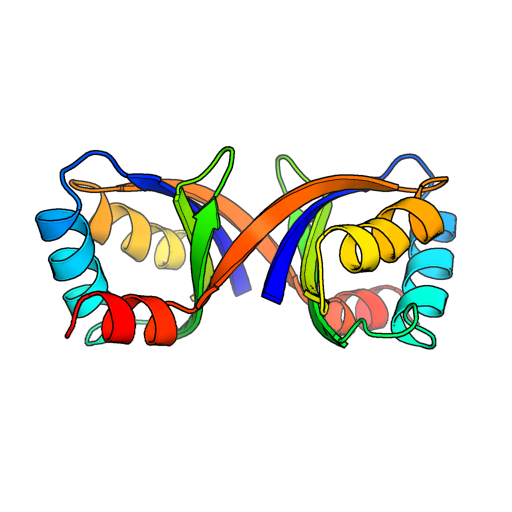B C 1
ATOM 741 O O . MET B 1 6 ? -7.58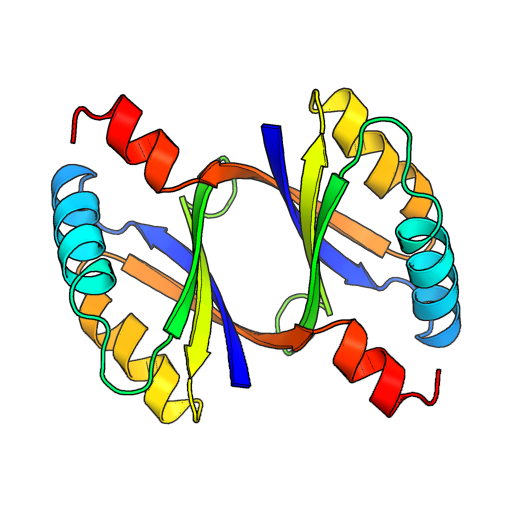6 6.199 0.194 1 98.56 6 MET B O 1
ATOM 745 N N . ILE B 1 7 ? -5.602 7.258 0.028 1 98.56 7 ILE B N 1
ATOM 746 C CA . ILE B 1 7 ? -6.098 8.445 0.714 1 98.56 7 ILE B CA 1
ATOM 747 C C . ILE B 1 7 ? -5.973 9.664 -0.204 1 98.56 7 ILE B C 1
ATOM 749 O O . ILE B 1 7 ? -4.961 9.828 -0.887 1 98.56 7 ILE B O 1
ATOM 753 N N . LYS B 1 8 ? -7.023 10.414 -0.257 1 98.5 8 LYS B N 1
ATOM 754 C CA . LYS B 1 8 ? -7.004 11.75 -0.843 1 98.5 8 LYS B CA 1
ATOM 755 C C . LYS B 1 8 ? -7.145 12.82 0.233 1 98.5 8 LYS B C 1
ATOM 757 O O . LYS B 1 8 ? -7.996 12.719 1.115 1 98.5 8 LYS B O 1
ATOM 762 N N . PHE B 1 9 ? -6.324 13.82 0.091 1 98.25 9 PHE B N 1
ATOM 763 C CA . PHE B 1 9 ? -6.43 14.93 1.029 1 98.25 9 PHE B CA 1
ATOM 764 C C . PHE B 1 9 ? -7.551 15.875 0.621 1 98.25 9 PHE B C 1
ATOM 766 O O . PHE B 1 9 ? -7.723 16.172 -0.563 1 98.25 9 PHE B O 1
ATOM 773 N N . LYS B 1 10 ? -8.273 16.359 1.634 1 97.19 10 LYS B N 1
ATOM 774 C CA . LYS B 1 10 ? -9.375 17.297 1.419 1 97.19 10 LYS B CA 1
ATOM 775 C C . LYS B 1 10 ? -8.945 18.734 1.72 1 97.19 10 LYS B C 1
ATOM 777 O O . LYS B 1 10 ? -9.609 19.688 1.3 1 97.19 10 LYS B O 1
ATOM 782 N N . LYS B 1 11 ? -7.902 18.891 2.52 1 93.62 11 LYS B N 1
ATOM 783 C CA . LYS B 1 11 ? -7.52 20.203 3.027 1 93.62 11 LYS B CA 1
ATOM 784 C C . LYS B 1 11 ? -6.059 20.516 2.707 1 93.62 11 LYS B C 1
ATOM 786 O O . LYS B 1 11 ? -5.379 19.719 2.051 1 93.62 11 LYS B O 1
ATOM 791 N N . LYS B 1 12 ? -5.723 21.672 3.275 1 92.94 12 LYS B N 1
ATOM 792 C CA . LYS B 1 12 ? -4.355 22.125 3.047 1 92.94 12 LYS B CA 1
ATOM 793 C C . LYS B 1 12 ? -3.352 21.219 3.748 1 92.94 12 LYS B C 1
ATOM 795 O O . LYS B 1 12 ? -3.676 20.594 4.758 1 92.94 12 LYS B O 1
ATOM 800 N N . THR B 1 13 ? -2.193 21.188 3.225 1 92.81 13 THR B N 1
ATOM 801 C CA . THR B 1 13 ? -1.106 20.328 3.693 1 92.81 13 THR B CA 1
ATOM 802 C C . THR B 1 13 ? -0.893 20.5 5.195 1 92.81 13 THR B C 1
ATOM 804 O O . THR B 1 13 ? -0.681 19.531 5.914 1 92.81 13 THR B O 1
ATOM 807 N N . LYS B 1 14 ? -0.972 21.75 5.723 1 93.12 14 LYS B N 1
ATOM 808 C CA . LYS B 1 14 ? -0.748 21.984 7.145 1 93.12 14 LYS B CA 1
ATOM 809 C C . LYS B 1 14 ? -1.753 21.219 8 1 93.12 14 LYS B C 1
ATOM 811 O O . LYS B 1 14 ? -1.387 20.641 9.016 1 93.12 14 LYS B O 1
ATOM 816 N N . ASP B 1 15 ? -3.008 21.203 7.66 1 95.94 15 ASP B N 1
ATOM 817 C CA . ASP B 1 15 ? -4.047 20.484 8.383 1 95.94 15 ASP B CA 1
ATOM 818 C C . ASP B 1 15 ? -3.832 18.969 8.289 1 95.94 15 ASP B C 1
ATOM 820 O O . ASP B 1 15 ? -4.031 18.25 9.266 1 95.94 15 ASP B O 1
ATOM 824 N N . VAL B 1 16 ? -3.445 18.516 7.133 1 96 16 VAL B N 1
ATOM 825 C CA . VAL B 1 16 ? -3.174 17.109 6.898 1 96 16 VAL B CA 1
ATOM 826 C C . VAL B 1 16 ? -2.012 16.656 7.777 1 96 16 VAL B C 1
ATOM 828 O O . VAL B 1 16 ? -2.1 15.617 8.453 1 96 16 VAL B O 1
ATOM 831 N N . VAL B 1 17 ? -0.978 17.422 7.836 1 95.75 17 VAL B N 1
ATOM 832 C CA . VAL B 1 17 ? 0.211 17.094 8.617 1 95.75 17 VAL B CA 1
ATOM 833 C C . VAL B 1 17 ? -0.143 17.047 10.102 1 95.75 17 VAL B C 1
ATOM 835 O O . VAL B 1 17 ? 0.235 16.109 10.797 1 95.75 17 VAL B O 1
ATOM 838 N N . GLU B 1 18 ? -0.863 17.953 10.609 1 94.94 18 GLU B N 1
ATOM 839 C CA . GLU B 1 18 ? -1.249 18.016 12.016 1 94.94 18 GLU B CA 1
ATOM 840 C C . GLU B 1 18 ? -2.123 16.812 12.391 1 94.94 18 GLU B C 1
ATOM 842 O O . GLU B 1 18 ? -1.895 16.172 13.414 1 94.94 18 GLU B O 1
ATOM 847 N N . SER B 1 19 ? -3.096 16.531 11.609 1 95.69 19 SER B N 1
ATOM 848 C CA . SER B 1 19 ? -3.975 15.398 11.852 1 95.69 19 SER B CA 1
ATOM 849 C C . SER B 1 19 ? -3.201 14.086 11.797 1 95.69 19 SER B C 1
ATOM 851 O O . SER B 1 19 ? -3.383 13.219 12.656 1 95.69 19 SER B O 1
ATOM 853 N N . GLY B 1 20 ? -2.357 13.969 10.781 1 95.62 20 GLY B N 1
ATOM 854 C CA . GLY B 1 20 ? -1.521 12.781 10.672 1 95.62 20 GLY B CA 1
ATOM 855 C C . GLY B 1 20 ? -0.643 12.562 11.891 1 95.62 20 GLY B C 1
ATOM 856 O O . GLY B 1 20 ? -0.554 11.445 12.406 1 95.62 20 GLY B O 1
ATOM 857 N N . LYS B 1 21 ? -0.038 13.633 12.328 1 94.69 21 LYS B N 1
ATOM 858 C CA . LYS B 1 21 ? 0.819 13.562 13.508 1 94.69 21 LYS B CA 1
ATOM 859 C C . LYS B 1 21 ? 0.039 13.07 14.727 1 94.69 21 LYS B C 1
ATOM 861 O O . LYS B 1 21 ? 0.519 12.219 15.477 1 94.69 21 LYS B O 1
ATOM 866 N N . GLU B 1 22 ? -1.025 13.625 14.945 1 95.38 22 GLU B N 1
ATOM 867 C CA . GLU B 1 22 ? -1.864 13.234 16.078 1 95.38 22 GLU B CA 1
ATOM 868 C C . GLU B 1 22 ? -2.236 11.758 16 1 95.38 22 GLU B C 1
ATOM 870 O O . GLU B 1 22 ? -2.148 11.039 17 1 95.38 22 GLU B O 1
ATOM 875 N N . ILE B 1 23 ? -2.609 11.25 14.859 1 96.38 23 ILE B N 1
ATOM 876 C CA . ILE B 1 23 ? -3.039 9.867 14.672 1 96.38 23 ILE B CA 1
ATOM 877 C C . ILE B 1 23 ? -1.864 8.93 14.906 1 96.38 23 ILE B C 1
ATOM 879 O O . ILE B 1 23 ? -2.012 7.898 15.57 1 96.38 23 ILE B O 1
ATOM 883 N N . MET B 1 24 ? -0.699 9.297 14.375 1 94.56 24 MET B N 1
ATOM 884 C CA . MET B 1 24 ? 0.48 8.453 14.539 1 94.56 24 MET B CA 1
ATOM 885 C C . MET B 1 24 ? 0.888 8.367 16.016 1 94.56 24 MET B C 1
ATOM 887 O O . MET B 1 24 ? 1.369 7.332 16.469 1 94.56 24 MET B O 1
ATOM 891 N N . LYS B 1 25 ? 0.679 9.453 16.703 1 95.19 25 LYS B N 1
ATOM 892 C CA . LYS B 1 25 ? 1.036 9.492 18.109 1 95.19 25 LYS B CA 1
ATOM 893 C C . LYS B 1 25 ? 0.006 8.758 18.969 1 95.19 25 LYS B C 1
ATOM 895 O O . LYS B 1 25 ? 0.36 8.094 19.953 1 95.19 25 LYS B O 1
ATOM 900 N N . ASN B 1 26 ? -1.238 8.898 18.562 1 96.56 26 ASN B N 1
ATOM 901 C CA . ASN B 1 26 ? -2.344 8.305 19.297 1 96.56 26 ASN B CA 1
ATOM 902 C C . ASN B 1 26 ? -3.32 7.586 18.375 1 96.56 26 ASN B C 1
ATOM 904 O O . ASN B 1 26 ? -4.477 7.996 18.25 1 96.56 26 ASN B O 1
ATOM 908 N N . PRO B 1 27 ? -2.898 6.504 17.812 1 97.06 27 PRO B N 1
ATOM 909 C CA . PRO B 1 27 ? -3.854 5.801 16.969 1 97.06 27 PRO B CA 1
ATOM 910 C C . PRO B 1 27 ? -5.094 5.332 17.719 1 97.06 27 PRO B C 1
ATOM 912 O O . PRO B 1 27 ? -5.035 5.121 18.938 1 97.06 27 PRO B O 1
ATOM 915 N N . PRO B 1 28 ? -6.195 5.234 17.016 1 97.06 28 PRO B N 1
ATOM 916 C CA . PRO B 1 28 ? -7.359 4.672 17.703 1 97.06 28 PRO B CA 1
ATOM 917 C C . PRO B 1 28 ? -7.07 3.311 18.328 1 97.06 28 PRO B C 1
ATOM 919 O O . PRO B 1 28 ? -6.199 2.576 17.859 1 97.06 28 PRO B O 1
ATOM 922 N N . SER B 1 29 ? -7.82 3.072 19.328 1 95.56 29 SER B N 1
ATOM 923 C CA . SER B 1 29 ? -7.613 1.814 20.047 1 95.56 29 SER B CA 1
ATOM 924 C C . SER B 1 29 ? -7.707 0.622 19.094 1 95.56 29 SER B C 1
ATOM 926 O O . SER B 1 29 ? -8.609 0.554 18.266 1 95.56 29 SER B O 1
ATOM 928 N N . GLY B 1 30 ? -6.711 -0.276 19.219 1 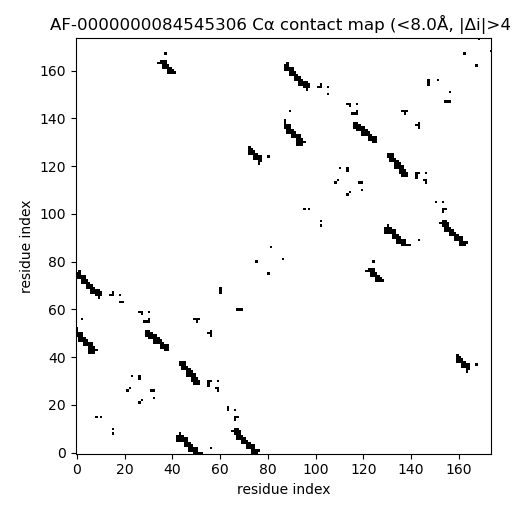96.94 30 GLY B N 1
ATOM 929 C CA . GLY B 1 30 ? -6.719 -1.51 18.438 1 96.94 30 GLY B CA 1
ATOM 930 C C . GLY B 1 30 ? -6.031 -1.378 17.094 1 96.94 30 GLY B C 1
ATOM 931 O O . GLY B 1 30 ? -5.789 -2.377 16.422 1 96.94 30 GLY B O 1
ATOM 932 N N . ILE B 1 31 ? -5.668 -0.17 16.766 1 98.25 31 ILE B N 1
ATOM 933 C CA . ILE B 1 31 ? -5.039 0.045 15.461 1 98.25 31 ILE B CA 1
ATOM 934 C C . ILE B 1 31 ? -3.521 0.048 15.609 1 98.25 31 ILE B C 1
ATOM 936 O O . ILE B 1 31 ? -2.98 0.727 16.484 1 98.25 31 ILE B O 1
ATOM 940 N N . LYS B 1 32 ? -2.857 -0.732 14.82 1 98.25 32 LYS B N 1
ATOM 941 C CA . LYS B 1 32 ? -1.403 -0.727 14.695 1 98.25 32 LYS B CA 1
ATOM 942 C C . LYS B 1 32 ? -0.971 -0.272 13.305 1 98.25 32 LYS B C 1
ATOM 944 O O . LYS B 1 32 ? -1.277 -0.928 12.305 1 98.25 32 LYS B O 1
ATOM 949 N N . ILE B 1 33 ? -0.214 0.769 13.25 1 98 33 ILE B N 1
ATOM 950 C CA . ILE B 1 33 ? 0.264 1.304 11.977 1 98 33 ILE B CA 1
ATOM 951 C C . ILE B 1 33 ? 1.473 0.5 11.5 1 98 33 ILE B C 1
ATOM 953 O O . ILE B 1 33 ? 2.439 0.324 12.25 1 98 33 ILE B O 1
ATOM 957 N N . VAL B 1 34 ? 1.424 0.023 10.328 1 97.5 34 VAL B N 1
ATOM 958 C CA . VAL B 1 34 ? 2.49 -0.779 9.734 1 97.5 34 VAL B CA 1
ATOM 959 C C . VAL B 1 34 ? 3.359 0.098 8.836 1 97.5 34 VAL B C 1
ATOM 961 O O . VAL B 1 34 ? 4.586 -0.029 8.836 1 97.5 34 VAL B O 1
ATOM 964 N N . GLY B 1 35 ? 2.693 0.962 8.086 1 97.12 35 GLY B N 1
ATOM 965 C CA . GLY B 1 35 ? 3.414 1.863 7.195 1 97.12 35 GLY B CA 1
ATOM 966 C C . GLY B 1 35 ? 2.57 3.029 6.715 1 97.12 35 GLY B C 1
ATOM 967 O O . GLY B 1 35 ? 1.371 2.877 6.477 1 97.12 35 GLY B O 1
ATOM 968 N N . THR B 1 36 ? 3.143 4.156 6.629 1 98.12 36 THR B N 1
ATOM 969 C CA . THR B 1 36 ? 2.512 5.355 6.09 1 98.12 36 THR B CA 1
ATOM 970 C C . THR B 1 36 ? 3.398 6.004 5.031 1 98.12 36 THR B C 1
ATOM 972 O O . THR B 1 36 ? 4.586 6.238 5.266 1 98.12 36 THR B O 1
ATOM 975 N N . TYR B 1 37 ? 2.752 6.316 3.928 1 98.5 37 TYR B N 1
ATOM 976 C CA . TYR B 1 37 ? 3.477 6.84 2.777 1 98.5 37 TYR B CA 1
ATOM 977 C C . TYR B 1 37 ? 2.738 8.023 2.158 1 98.5 37 TYR B C 1
ATOM 979 O O . TYR B 1 37 ? 1.509 8.016 2.066 1 98.5 37 TYR B O 1
ATOM 987 N N . TRP B 1 38 ? 3.496 8.984 1.716 1 98.5 38 TRP B N 1
ATOM 988 C CA . TRP B 1 38 ? 2.988 9.992 0.793 1 98.5 38 TRP B CA 1
ATOM 989 C C . TRP B 1 38 ? 3.281 9.602 -0.653 1 98.5 38 TRP B C 1
ATOM 991 O O . TRP B 1 38 ? 4.352 9.07 -0.954 1 98.5 38 TRP B O 1
ATOM 1001 N N . THR B 1 39 ? 2.342 9.906 -1.539 1 98.5 39 THR B N 1
ATOM 1002 C CA . THR B 1 39 ? 2.518 9.391 -2.891 1 98.5 39 THR B CA 1
ATOM 1003 C C . THR B 1 39 ? 2.299 10.492 -3.926 1 98.5 39 THR B C 1
ATOM 1005 O O . THR B 1 39 ? 1.703 11.523 -3.619 1 98.5 39 THR B O 1
ATOM 1008 N N . LEU B 1 40 ? 2.887 10.266 -5.086 1 97.12 40 LEU B N 1
ATOM 1009 C CA . LEU B 1 40 ? 2.559 10.992 -6.309 1 97.12 40 LEU B CA 1
ATOM 1010 C C . LEU B 1 40 ? 1.754 10.117 -7.266 1 97.12 40 LEU B C 1
ATOM 1012 O O . LEU B 1 40 ? 2.16 9 -7.574 1 97.12 40 LEU B O 1
ATOM 1016 N N . GLY B 1 41 ? 0.604 10.602 -7.617 1 94.81 41 GLY B N 1
ATOM 1017 C CA . GLY B 1 41 ? -0.267 9.82 -8.484 1 94.81 41 GLY B CA 1
ATOM 1018 C C . GLY B 1 41 ? -1.741 10.039 -8.203 1 94.81 41 GLY B C 1
ATOM 1019 O O . GLY B 1 41 ? -2.156 11.148 -7.855 1 94.81 41 GLY B O 1
ATOM 1020 N N . LYS B 1 42 ? -2.465 8.969 -8.328 1 95.94 42 LYS B N 1
ATOM 1021 C CA . LYS B 1 42 ? -3.916 9.062 -8.195 1 95.94 42 LYS B CA 1
ATOM 1022 C C . LYS B 1 42 ? -4.312 9.406 -6.762 1 95.94 42 LYS B C 1
ATOM 1024 O O . LYS B 1 42 ? -5.332 10.062 -6.535 1 95.94 42 LYS B O 1
ATOM 1029 N N . PHE B 1 43 ? -3.549 8.945 -5.809 1 98.06 43 PHE B N 1
ATOM 1030 C CA . PHE B 1 43 ? -3.799 9.203 -4.398 1 98.06 43 PHE B CA 1
ATOM 1031 C C . PHE B 1 43 ? -2.658 10.008 -3.785 1 98.06 43 PHE B C 1
ATOM 1033 O O . PHE B 1 43 ? -1.577 10.102 -4.367 1 98.06 43 PHE B O 1
ATOM 1040 N N . ASP B 1 44 ? -2.967 10.57 -2.641 1 98.44 44 ASP B N 1
ATOM 1041 C CA . ASP B 1 44 ? -1.986 11.438 -1.996 1 98.44 44 ASP B CA 1
ATOM 1042 C C . ASP B 1 44 ? -1.183 10.672 -0.947 1 98.44 44 ASP B C 1
ATOM 1044 O O . ASP B 1 44 ? -0.043 11.031 -0.645 1 98.44 44 ASP B O 1
ATOM 1048 N N . ALA B 1 45 ? -1.784 9.633 -0.446 1 98.62 45 ALA B N 1
ATOM 1049 C CA . ALA B 1 45 ? -1.112 8.812 0.562 1 98.62 45 ALA B CA 1
ATOM 1050 C C . ALA B 1 45 ? -1.659 7.391 0.57 1 98.62 45 ALA B C 1
ATOM 1052 O O . ALA B 1 45 ? -2.73 7.125 0.018 1 98.62 45 ALA B O 1
ATOM 1053 N N . VAL B 1 46 ? -0.886 6.539 1.14 1 98.81 46 VAL B N 1
ATOM 1054 C CA . VAL B 1 46 ? -1.296 5.168 1.424 1 98.81 46 VAL B CA 1
ATOM 1055 C C . VAL B 1 46 ? -0.927 4.805 2.861 1 98.81 46 VAL B C 1
ATOM 1057 O O . VAL B 1 46 ? 0.206 5.031 3.293 1 98.81 46 VAL B O 1
ATOM 1060 N N . TRP B 1 47 ? -1.886 4.32 3.605 1 98.75 47 TRP B N 1
ATOM 1061 C CA . TRP B 1 47 ? -1.654 3.801 4.949 1 98.75 47 TRP B CA 1
ATOM 1062 C C . TRP B 1 47 ? -1.903 2.299 5.004 1 98.75 47 TRP B C 1
ATOM 1064 O O . TRP B 1 47 ? -2.883 1.805 4.438 1 98.75 47 TRP B O 1
ATOM 1074 N N . ILE B 1 48 ? -1.006 1.592 5.59 1 98.81 48 ILE B N 1
ATOM 1075 C CA . ILE B 1 48 ? -1.14 0.174 5.906 1 98.81 48 ILE B CA 1
ATOM 1076 C C . ILE B 1 48 ? -1.227 -0.011 7.422 1 98.81 48 ILE B C 1
ATOM 1078 O O . ILE B 1 48 ? -0.395 0.513 8.164 1 98.81 48 ILE B O 1
ATOM 1082 N N . TYR B 1 49 ? -2.232 -0.751 7.867 1 98.75 49 TYR B N 1
ATOM 1083 C CA . TYR B 1 49 ? -2.42 -0.87 9.312 1 98.75 49 TYR B CA 1
ATOM 1084 C C . TYR B 1 49 ? -3.18 -2.145 9.656 1 98.75 49 TYR B C 1
ATOM 1086 O O . TYR B 1 49 ? -3.826 -2.744 8.797 1 98.75 49 TYR B O 1
ATOM 1094 N N . GLU B 1 50 ? -2.977 -2.52 10.891 1 98.81 50 GLU B N 1
ATOM 1095 C CA . GLU B 1 50 ? -3.697 -3.664 11.438 1 98.81 50 GLU B CA 1
ATOM 1096 C C . GLU B 1 50 ? -4.824 -3.215 12.367 1 98.81 50 GLU B C 1
ATOM 1098 O O . GLU B 1 50 ? -4.672 -2.238 13.102 1 98.81 50 GLU B O 1
ATOM 1103 N N . ALA B 1 51 ? -5.922 -3.861 12.32 1 98.69 51 ALA B N 1
ATOM 1104 C CA . ALA B 1 51 ? -7.074 -3.678 13.195 1 98.69 51 ALA B CA 1
ATOM 1105 C C . ALA B 1 51 ? -7.801 -5 13.43 1 98.69 51 ALA B C 1
ATOM 1107 O O . ALA B 1 51 ? -7.781 -5.887 12.578 1 98.69 51 ALA B O 1
ATOM 1108 N N . PRO B 1 52 ? -8.477 -5.109 14.555 1 98.31 52 PRO B N 1
ATOM 1109 C CA . PRO B 1 52 ? -9.125 -6.383 14.867 1 98.31 52 PRO B CA 1
ATOM 1110 C C . PRO B 1 52 ? -10.32 -6.672 13.953 1 98.31 52 PRO B C 1
ATOM 1112 O O . PRO B 1 52 ? -10.695 -7.832 13.766 1 98.31 52 PRO B O 1
ATOM 1115 N N . SER B 1 53 ? -10.992 -5.609 13.383 1 98.06 53 SER B N 1
ATOM 1116 C CA . SER B 1 53 ? -12.18 -5.746 12.539 1 98.06 53 SER B CA 1
ATOM 1117 C C . SER B 1 53 ? -12.352 -4.535 11.625 1 98.06 53 SER B C 1
ATOM 1119 O O . SER B 1 53 ? -11.664 -3.527 11.789 1 98.06 53 SER B O 1
ATOM 1121 N N . GLU B 1 54 ? -13.289 -4.699 10.68 1 97.69 54 GLU B N 1
ATOM 1122 C CA . GLU B 1 54 ? -13.641 -3.576 9.812 1 97.69 54 GLU B CA 1
ATOM 1123 C C . GLU B 1 54 ? -14.148 -2.391 10.625 1 97.69 54 GLU B C 1
ATOM 1125 O O . GLU B 1 54 ? -13.875 -1.236 10.289 1 97.69 54 GLU B O 1
ATOM 1130 N N . LYS B 1 55 ? -14.914 -2.793 11.648 1 97.25 55 LYS B N 1
ATOM 1131 C CA . LYS B 1 55 ? -15.445 -1.738 12.508 1 97.25 55 LYS B CA 1
ATOM 1132 C C . LYS B 1 55 ? -14.312 -0.96 13.18 1 97.25 55 LYS B C 1
ATOM 1134 O O . LYS B 1 55 ? -14.352 0.271 13.234 1 97.25 55 LYS B O 1
ATOM 1139 N N . ASP B 1 56 ? -13.32 -1.669 13.609 1 98.19 56 ASP B N 1
ATOM 1140 C CA . ASP B 1 56 ? -12.188 -1.014 14.25 1 98.19 56 ASP B CA 1
ATOM 1141 C C . ASP B 1 56 ? -11.375 -0.213 13.234 1 98.19 56 ASP B C 1
ATOM 1143 O O . ASP B 1 56 ? -10.875 0.869 13.547 1 98.19 56 ASP B O 1
ATOM 1147 N N . ALA B 1 57 ? -11.281 -0.723 12.047 1 98.25 57 ALA B N 1
ATOM 1148 C CA . ALA B 1 57 ? -10.562 -0.021 10.984 1 98.25 57 ALA B CA 1
ATOM 1149 C C . ALA B 1 57 ? -11.25 1.3 10.648 1 98.25 57 ALA B C 1
ATOM 1151 O O . ALA B 1 57 ? -10.578 2.295 10.352 1 98.25 57 ALA B O 1
ATOM 1152 N N . MET B 1 58 ? -12.547 1.295 10.672 1 97.88 58 MET B N 1
ATOM 1153 C CA . MET B 1 58 ? -13.32 2.475 10.297 1 97.88 58 MET B CA 1
ATOM 1154 C C . MET B 1 58 ? -13.039 3.635 11.25 1 97.88 58 MET B C 1
ATOM 1156 O O . MET B 1 58 ? -13.188 4.797 10.867 1 97.88 58 MET B O 1
ATOM 1160 N N . LYS B 1 59 ? -12.609 3.314 12.523 1 97.69 59 LYS B N 1
ATOM 1161 C CA . LYS B 1 59 ? -12.312 4.363 13.492 1 97.69 59 LYS B CA 1
ATOM 1162 C C . LYS B 1 59 ? -11.25 5.32 12.953 1 97.69 59 LYS B C 1
ATOM 1164 O O . LYS B 1 59 ? -11.312 6.527 13.211 1 97.69 59 LYS B O 1
ATOM 1169 N N . LEU B 1 60 ? -10.336 4.77 12.227 1 98.06 60 LEU B N 1
ATOM 1170 C CA . LEU B 1 60 ? -9.25 5.578 11.672 1 98.06 60 LEU B CA 1
ATOM 1171 C C . LEU B 1 60 ? -9.789 6.594 10.672 1 98.06 60 LEU B C 1
ATOM 1173 O O . LEU B 1 60 ? -9.484 7.785 10.766 1 98.06 60 LEU B O 1
ATOM 1177 N N . SER B 1 61 ? -10.586 6.133 9.68 1 97.5 61 SER B N 1
ATOM 1178 C CA . SER B 1 61 ? -11.133 7.023 8.664 1 97.5 61 SER B CA 1
ATOM 1179 C C . SER B 1 61 ? -12.094 8.039 9.266 1 97.5 61 SER B C 1
ATOM 1181 O O . SER B 1 61 ? -12.164 9.18 8.812 1 97.5 61 SER B O 1
ATOM 1183 N N . VAL B 1 62 ? -12.875 7.59 10.312 1 97.25 62 VAL B N 1
ATOM 1184 C CA . VAL B 1 62 ? -13.781 8.508 10.992 1 97.25 62 VAL B CA 1
ATOM 1185 C C . VAL B 1 62 ? -12.984 9.609 11.688 1 97.25 62 VAL B C 1
ATOM 1187 O O . VAL B 1 62 ? -13.32 10.789 11.562 1 97.25 62 VAL B O 1
ATOM 1190 N N . MET B 1 63 ? -11.898 9.219 12.352 1 97.12 63 MET B N 1
ATOM 1191 C CA . MET B 1 63 ? -11.055 10.164 13.078 1 97.12 63 MET B CA 1
ATOM 1192 C C . MET B 1 63 ? -10.43 11.188 12.125 1 97.12 63 MET B C 1
ATOM 1194 O O . MET B 1 63 ? -10.281 12.359 12.477 1 97.12 63 MET B O 1
ATOM 1198 N N . ALA B 1 64 ? -10.156 10.781 10.93 1 97.38 64 ALA B N 1
ATOM 1199 C CA . ALA B 1 64 ? -9.422 11.633 9.992 1 97.38 64 ALA B CA 1
ATOM 1200 C C . ALA B 1 64 ? -10.359 12.227 8.945 1 97.38 64 ALA B C 1
ATOM 1202 O O . ALA B 1 64 ? -9.906 12.898 8.016 1 97.38 64 ALA B O 1
ATOM 1203 N N . SER B 1 65 ? -11.617 12.047 9.008 1 97.06 65 SER B N 1
ATOM 1204 C CA . SER B 1 65 ? -12.609 12.242 7.949 1 97.06 65 SER B CA 1
ATOM 1205 C C . SER B 1 65 ? -12.68 13.711 7.535 1 97.06 65 SER B C 1
ATOM 1207 O O . SER B 1 65 ? -13.086 14.023 6.414 1 97.06 65 SER B O 1
ATOM 1209 N N . GLU B 1 66 ? -12.312 14.641 8.375 1 97.31 66 GLU B N 1
ATOM 1210 C CA . GLU B 1 66 ? -12.383 16.062 8.055 1 97.31 66 GLU B CA 1
ATOM 1211 C C . GLU B 1 66 ? -11.305 16.469 7.047 1 97.31 66 GLU B C 1
ATOM 1213 O O . GLU B 1 66 ? -11.5 17.391 6.254 1 97.31 66 GLU B O 1
ATOM 1218 N N . VAL B 1 67 ? -10.242 15.672 7.035 1 98 67 VAL B N 1
ATOM 1219 C CA . VAL B 1 67 ? -9.094 16.188 6.301 1 98 67 VAL B CA 1
ATOM 1220 C C . VAL B 1 67 ? -8.688 15.211 5.207 1 98 67 VAL B C 1
ATOM 1222 O O . VAL B 1 67 ? -7.91 15.555 4.312 1 98 67 VAL B O 1
ATOM 1225 N N . MET B 1 68 ? -9.227 14.047 5.293 1 98.19 68 MET B N 1
ATOM 1226 C CA . MET B 1 68 ? -8.828 13 4.359 1 98.19 68 MET B CA 1
ATOM 1227 C C . MET B 1 68 ? -10.031 12.172 3.92 1 98.19 68 MET B C 1
ATOM 1229 O O . MET B 1 68 ? -10.961 11.969 4.695 1 98.19 68 MET B O 1
ATOM 1233 N N . ARG B 1 69 ? -9.992 11.656 2.713 1 98.19 69 ARG B N 1
ATOM 1234 C CA . ARG B 1 69 ? -10.922 10.672 2.186 1 98.19 69 ARG B CA 1
ATOM 1235 C C . ARG B 1 69 ? -10.234 9.32 1.982 1 98.19 69 ARG B C 1
ATOM 1237 O O . ARG B 1 69 ? -9.125 9.258 1.441 1 98.19 69 ARG B O 1
ATOM 1244 N N . PHE B 1 70 ? -10.953 8.281 2.367 1 98.19 70 PHE B N 1
ATOM 1245 C CA . PHE B 1 70 ? -10.352 6.953 2.393 1 98.19 70 PHE B CA 1
ATOM 1246 C C . PHE B 1 70 ? -11.023 6.035 1.379 1 98.19 70 PHE B C 1
ATOM 1248 O O . PHE B 1 70 ? -12.25 6.031 1.257 1 98.19 70 PHE B O 1
ATOM 1255 N N . GLN B 1 71 ? -10.258 5.32 0.636 1 97.94 71 GLN B N 1
ATOM 1256 C CA . GLN B 1 71 ? -10.648 4.086 -0.035 1 97.94 71 GLN B CA 1
ATOM 1257 C C . GLN B 1 71 ? -9.867 2.891 0.509 1 97.94 71 GLN B C 1
ATOM 1259 O O . GLN B 1 71 ? -8.688 2.717 0.193 1 97.94 71 GLN B O 1
ATOM 1264 N N . THR B 1 72 ? -10.539 2.102 1.326 1 98.44 72 THR B N 1
ATOM 1265 C CA . THR B 1 72 ? -9.859 1.076 2.104 1 98.44 72 THR B CA 1
ATOM 1266 C C . THR B 1 72 ? -10.148 -0.312 1.541 1 98.44 72 THR B C 1
ATOM 1268 O O . THR B 1 72 ? -11.281 -0.617 1.181 1 98.44 72 THR B O 1
ATOM 1271 N N . MET B 1 73 ? -9.109 -1.106 1.46 1 98.5 73 MET B N 1
ATOM 1272 C CA . MET B 1 73 ? -9.203 -2.521 1.11 1 98.5 73 MET B CA 1
ATOM 1273 C C . MET B 1 73 ? -8.719 -3.4 2.258 1 98.5 73 MET B C 1
ATOM 1275 O O . MET B 1 73 ? -7.777 -3.041 2.963 1 98.5 73 MET B O 1
ATOM 1279 N N . THR B 1 74 ? -9.383 -4.547 2.406 1 98.5 74 THR B N 1
ATOM 1280 C CA . THR B 1 74 ? -8.82 -5.562 3.293 1 98.5 74 THR B CA 1
ATOM 1281 C C . THR B 1 74 ? -7.68 -6.305 2.605 1 98.5 74 THR B C 1
ATOM 1283 O O . THR B 1 74 ? -7.727 -6.543 1.397 1 98.5 74 THR B O 1
ATOM 1286 N N . ALA B 1 75 ? -6.676 -6.676 3.408 1 98.69 75 ALA B N 1
ATOM 1287 C CA . ALA B 1 75 ? -5.48 -7.289 2.836 1 98.69 75 ALA B CA 1
ATOM 1288 C C . ALA B 1 75 ? -5.023 -8.484 3.67 1 98.69 75 ALA B C 1
ATOM 1290 O O . ALA B 1 75 ? -5.258 -8.531 4.879 1 98.69 75 ALA B O 1
ATOM 1291 N N . VAL B 1 76 ? -4.43 -9.406 3.035 1 98.31 76 VAL B N 1
ATOM 1292 C CA . VAL B 1 76 ? -3.756 -10.555 3.637 1 98.31 76 VAL B CA 1
ATOM 1293 C C . VAL B 1 76 ? -2.324 -10.648 3.115 1 98.31 76 VAL B C 1
ATOM 1295 O O . VAL B 1 76 ? -2.08 -10.484 1.917 1 98.31 76 VAL B O 1
ATOM 1298 N N . SER B 1 77 ? -1.375 -10.859 4.07 1 97.44 77 SER B N 1
ATOM 1299 C CA . SER B 1 77 ? 0.012 -10.961 3.629 1 97.44 77 SER B CA 1
ATOM 1300 C C . SER B 1 77 ? 0.206 -12.125 2.662 1 97.44 77 SER B C 1
ATOM 1302 O O . SER B 1 77 ? -0.469 -13.148 2.775 1 97.44 77 SER B O 1
ATOM 1304 N N . ARG B 1 78 ? 1.144 -11.93 1.806 1 94.81 78 ARG B N 1
ATOM 1305 C CA . ARG B 1 78 ? 1.46 -13.016 0.885 1 94.81 78 ARG B CA 1
ATOM 1306 C C . ARG B 1 78 ? 1.804 -14.289 1.645 1 94.81 78 ARG B C 1
ATOM 1308 O O . ARG B 1 78 ? 1.344 -15.375 1.283 1 94.81 78 ARG B O 1
ATOM 1315 N N . ASP B 1 79 ? 2.584 -14.195 2.678 1 94.25 79 ASP B N 1
ATOM 1316 C CA . ASP B 1 79 ? 2.982 -15.359 3.459 1 94.25 79 ASP B CA 1
ATOM 1317 C C . ASP B 1 79 ? 1.76 -16.109 3.98 1 94.25 79 ASP B C 1
ATOM 1319 O O . ASP B 1 79 ? 1.702 -17.344 3.906 1 94.25 79 ASP B O 1
ATOM 1323 N N . ASP B 1 80 ? 0.799 -15.383 4.43 1 95.75 80 ASP B N 1
ATOM 1324 C CA . ASP B 1 80 ? -0.411 -16.016 4.957 1 95.75 80 ASP B CA 1
ATOM 1325 C C . ASP B 1 80 ? -1.223 -16.656 3.842 1 95.75 80 ASP B C 1
ATOM 1327 O O . ASP B 1 80 ? -1.793 -17.734 4.031 1 95.75 80 ASP B O 1
ATOM 1331 N N . VAL B 1 81 ? -1.277 -15.977 2.697 1 95 81 VAL B N 1
ATOM 1332 C CA . VAL B 1 81 ? -2.018 -16.531 1.57 1 95 81 VAL B CA 1
ATOM 1333 C C . VAL B 1 81 ? -1.353 -17.828 1.107 1 95 81 VAL B C 1
ATOM 1335 O O . VAL B 1 81 ? -2.035 -18.812 0.805 1 95 81 VAL B O 1
ATOM 1338 N N . MET B 1 82 ? -0.037 -17.828 1.09 1 92.62 82 MET B N 1
ATOM 1339 C CA . MET B 1 82 ? 0.688 -19.016 0.665 1 92.62 82 MET B CA 1
ATOM 1340 C C . MET B 1 82 ? 0.424 -20.188 1.614 1 92.62 82 MET B C 1
ATOM 1342 O O . MET B 1 82 ? 0.292 -21.328 1.178 1 92.62 82 MET B O 1
ATOM 1346 N N . LYS B 1 83 ? 0.316 -19.891 2.82 1 94.25 83 LYS B N 1
ATOM 1347 C CA . LYS B 1 83 ? -0.027 -20.922 3.797 1 94.25 83 LYS B CA 1
ATOM 1348 C C . LYS B 1 83 ? -1.419 -21.484 3.535 1 94.25 83 LYS B C 1
ATOM 1350 O O . LYS B 1 83 ? -1.638 -22.703 3.656 1 94.25 83 LYS B O 1
ATOM 1355 N N . LEU B 1 84 ? -2.318 -20.562 3.176 1 91.12 84 LEU B N 1
ATOM 1356 C CA . LEU B 1 84 ? -3.699 -20.938 2.91 1 91.12 84 LEU B CA 1
ATOM 1357 C C . LEU B 1 84 ? -3.785 -21.844 1.687 1 91.12 84 LEU B C 1
ATOM 1359 O O . LEU B 1 84 ? -4.629 -22.75 1.632 1 91.12 84 LEU B O 1
ATOM 1363 N N . LEU B 1 85 ? -2.951 -21.531 0.707 1 89.69 85 LEU B N 1
ATOM 1364 C CA . LEU B 1 85 ? -2.98 -22.281 -0.549 1 89.69 85 LEU B CA 1
ATOM 1365 C C . LEU B 1 85 ? -2.115 -23.531 -0.462 1 89.69 85 LEU B C 1
ATOM 1367 O O . LEU B 1 85 ? -2.049 -24.312 -1.413 1 89.69 85 LEU B O 1
ATOM 1371 N N . ASP B 1 86 ? -1.532 -23.828 0.728 1 81 86 ASP B N 1
ATOM 1372 C CA . ASP B 1 86 ? -0.666 -24.969 1.003 1 81 86 ASP B CA 1
ATOM 1373 C C . ASP B 1 86 ? 0.578 -24.953 0.117 1 81 86 ASP B C 1
ATOM 1375 O O . ASP B 1 86 ? 0.926 -25.953 -0.504 1 81 86 ASP B O 1
ATOM 1379 N N . TYR B 1 87 ? 1.097 -23.812 0.107 1 71.94 87 TYR B N 1
ATOM 1380 C CA . TYR B 1 87 ? 2.363 -23.625 -0.594 1 71.94 87 TYR B CA 1
ATOM 1381 C C . TYR B 1 87 ? 3.516 -23.484 0.392 1 71.94 87 TYR B C 1
ATOM 1383 O O . TYR B 1 87 ? 3.324 -23.016 1.519 1 71.94 87 TYR B O 1
#

Organism: NCBI:txid1582439

pLDDT: mean 96.48, std 3.64, range [71.94, 98.94]

InterPro domains:
  IPR014845 Protein GYD/TTHA1554 [PF08734] (11-84)

Foldseek 3Di:
DKKKKFKAWDDDPVLVVVLVVVCVVPPPPQKAWPDKDADPDPGGIMTMIDGPDPVRVVVRCVSCVVTMDIDMDDDDDPVVVCVVVVD/DKKKKFKAWDDDPVLVVVLVVVCVVPPPPQKAWDDKDADPDPGGIMTMIDGPDPVRVVVRCVSCVVTMDIDMDDDDDPVVVCVVVVD

Secondary structure (DSSP, 8-state):
-EEEEEEEE-S-HHHHHHHHHHHHHSPPTT-EEEEEEEEESS-SEEEEEE-SSHHHHHHHHHHTTTTEEEEEEEEEEHHHHHHHTT-/-EEEEEEEE-S-HHHHHHHHHHHHHSPPTT-EEEEEEEEESS-SEEEEEE-SSHHHHHHHHHHTTTTEEEEEEEEEEHHHHHHHTT-

Sequence (174 aa):
MIFISMIKFKKKTKDVVESGKEIMKNPPSGIKIVGTYWTLGKFDAVWIYEAPSEKDAMKLSVMASEVMRFQTMTAVSRDDVMKLLDYMIFISMIKFKKKTKDVVESGKEIMKNPPSGIKIVGTYWTLGKFDAVWIYEAPSEKDAMKLSVMASEVMRFQTMTAVSRDDVMKLLDY

Radius of gyration: 16.37 Å; Cα contacts (8 Å, |Δi|>4): 316; chains: 2; bounding box: 34×47×39 Å